Protein AF-E4ZRH9-F1 (afdb_monomer_lite)

Secondary structure (DSSP, 8-state):
---------S---------PPEESEEEEESSTT--B-HHHHHHHHHHTTTT-EESS-TT-EEPPS-SSS-SS-B--EE-SSTTS-EEHHHHHHHHHHTT-SEEEEE--SEEEE-TTSEEEEE-

Structure (mmCIF, N/CA/C/O backbone):
data_AF-E4ZRH9-F1
#
_entry.id   AF-E4ZRH9-F1
#
loop_
_atom_site.group_PDB
_atom_site.id
_atom_site.type_symbol
_atom_site.label_atom_id
_atom_site.label_alt_id
_atom_site.label_comp_id
_atom_site.label_asym_id
_atom_site.label_entity_id
_atom_site.label_seq_id
_atom_site.pdbx_PDB_ins_code
_atom_site.Cartn_x
_atom_site.Cartn_y
_atom_site.Cartn_z
_atom_site.occupancy
_atom_site.B_iso_or_equiv
_atom_site.auth_seq_id
_atom_site.auth_comp_id
_atom_site.auth_asym_id
_atom_site.auth_atom_id
_atom_site.pdbx_PDB_model_num
ATOM 1 N N . MET A 1 1 ? 14.461 -40.051 53.954 1.00 37.00 1 MET A N 1
ATOM 2 C CA . MET A 1 1 ? 13.596 -40.563 52.867 1.00 37.00 1 MET A CA 1
ATOM 3 C C . MET A 1 1 ? 12.786 -39.398 52.325 1.00 37.00 1 MET A C 1
ATOM 5 O O . MET A 1 1 ? 12.259 -38.623 53.109 1.00 37.00 1 MET A O 1
ATOM 9 N N . TYR A 1 2 ? 12.829 -39.230 51.005 1.00 46.94 2 TYR A N 1
ATOM 10 C CA . TYR A 1 2 ? 12.342 -38.094 50.221 1.00 46.94 2 TYR A CA 1
ATOM 11 C C . TYR A 1 2 ? 10.820 -38.096 50.058 1.00 46.94 2 TYR A C 1
ATOM 13 O O . TYR A 1 2 ? 10.271 -39.144 49.749 1.00 46.94 2 TYR A O 1
ATOM 21 N N . LEU A 1 3 ? 10.176 -36.929 50.128 1.00 42.50 3 LEU A N 1
ATOM 22 C CA . LEU A 1 3 ? 8.905 -36.655 49.442 1.00 42.50 3 LEU A CA 1
ATOM 23 C C . LEU A 1 3 ? 8.815 -35.130 49.215 1.00 42.50 3 LEU A C 1
ATOM 25 O O . LEU A 1 3 ? 8.504 -34.368 50.117 1.00 42.50 3 LEU A 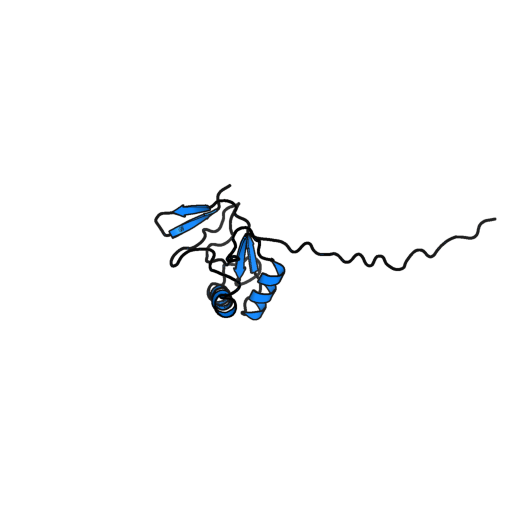O 1
ATOM 29 N N . SER A 1 4 ? 9.404 -34.633 48.126 1.00 47.38 4 SER A N 1
ATOM 30 C CA . SER A 1 4 ? 8.740 -34.383 46.832 1.00 47.38 4 SER A CA 1
ATOM 31 C C . SER A 1 4 ? 8.167 -32.968 46.739 1.00 47.38 4 SER A C 1
ATOM 33 O O . SER A 1 4 ? 6.980 -32.724 46.918 1.00 47.38 4 SER A O 1
ATOM 35 N N . ALA A 1 5 ? 9.057 -32.040 46.389 1.00 57.31 5 ALA A N 1
ATOM 36 C CA . ALA A 1 5 ? 8.733 -30.731 45.847 1.00 57.31 5 ALA A CA 1
ATOM 37 C C . ALA A 1 5 ? 8.054 -30.886 44.479 1.00 57.31 5 ALA A C 1
ATOM 39 O O . ALA A 1 5 ? 8.735 -31.225 43.516 1.00 57.31 5 ALA A O 1
ATOM 40 N N . LYS A 1 6 ? 6.744 -30.639 44.368 1.00 53.38 6 LYS A N 1
ATOM 41 C CA . LYS A 1 6 ? 6.066 -30.407 43.080 1.00 53.38 6 LYS A CA 1
ATOM 42 C C . LYS A 1 6 ? 4.811 -29.567 43.288 1.00 53.38 6 LYS A C 1
ATOM 44 O O . LYS A 1 6 ? 3.833 -30.085 43.802 1.00 53.38 6 LYS A O 1
ATOM 49 N N . LEU A 1 7 ? 4.854 -28.306 42.855 1.00 48.53 7 LEU A N 1
ATOM 50 C CA . LEU A 1 7 ? 3.797 -27.639 42.072 1.00 48.53 7 LEU A CA 1
ATOM 51 C C . LEU A 1 7 ? 4.239 -26.207 41.722 1.00 48.53 7 LEU A C 1
ATOM 53 O O . LEU A 1 7 ? 3.644 -25.207 42.101 1.00 48.53 7 LEU A O 1
ATOM 57 N N . LEU A 1 8 ? 5.330 -26.141 40.956 1.00 52.19 8 LEU A N 1
ATOM 58 C CA . LEU A 1 8 ? 5.608 -25.050 40.025 1.00 52.19 8 LEU A CA 1
ATOM 59 C C . LEU A 1 8 ? 4.706 -25.264 38.799 1.00 52.19 8 LEU A C 1
ATOM 61 O O . LEU A 1 8 ? 5.022 -26.107 37.963 1.00 52.19 8 LEU A O 1
ATOM 65 N N . SER A 1 9 ? 3.571 -24.574 38.697 1.00 51.78 9 SER A N 1
ATOM 66 C CA . SER A 1 9 ? 2.859 -24.367 37.418 1.00 51.78 9 SER A CA 1
ATOM 67 C C . SER A 1 9 ? 1.672 -23.433 37.607 1.00 51.78 9 SER A C 1
ATOM 69 O O . SER A 1 9 ? 0.517 -23.838 37.550 1.00 51.78 9 SER A O 1
ATOM 71 N N . SER A 1 10 ? 1.940 -22.157 37.844 1.00 52.72 10 SER A N 1
ATOM 72 C CA . SER A 1 10 ? 0.950 -21.131 37.541 1.00 52.72 10 SER A CA 1
ATOM 73 C C . SER A 1 10 ? 1.691 -19.856 37.174 1.00 52.72 10 SER A C 1
ATOM 75 O O . SER A 1 10 ? 2.652 -19.498 37.846 1.00 52.72 10 SER A O 1
ATOM 77 N N . LEU A 1 11 ? 1.256 -19.216 36.090 1.00 49.44 11 LEU A N 1
ATOM 78 C CA . LEU A 1 11 ? 1.812 -17.999 35.485 1.00 49.44 11 LEU A CA 1
ATOM 79 C C . LEU A 1 11 ? 3.084 -18.160 34.627 1.00 49.44 11 LEU A C 1
ATOM 81 O O . LEU A 1 11 ? 4.032 -17.396 34.741 1.00 49.44 11 LEU A O 1
ATOM 85 N N . PHE A 1 12 ? 3.036 -19.037 33.623 1.00 50.53 12 PHE A N 1
ATOM 86 C CA . PHE A 1 12 ? 3.630 -18.694 32.321 1.00 50.53 12 PHE A CA 1
ATOM 87 C C . PHE A 1 12 ? 2.550 -18.039 31.441 1.00 50.53 12 PHE A C 1
ATOM 89 O O . PHE A 1 12 ? 2.216 -18.505 30.355 1.00 50.53 12 PHE A O 1
ATOM 96 N N . LEU A 1 13 ? 1.985 -16.927 31.926 1.00 52.28 13 LEU A N 1
ATOM 97 C CA . LEU A 1 13 ? 1.342 -15.915 31.083 1.00 52.28 13 LEU A CA 1
ATOM 98 C C . LEU A 1 13 ? 2.470 -15.174 30.351 1.00 52.28 13 LEU A C 1
ATOM 100 O O . LEU A 1 13 ? 2.750 -14.006 30.602 1.00 52.28 13 LEU A O 1
ATOM 104 N N . LEU A 1 14 ? 3.166 -15.883 29.458 1.00 53.88 14 LEU A N 1
ATOM 105 C CA . LEU A 1 14 ? 3.920 -15.237 28.395 1.00 53.88 14 LEU A CA 1
ATOM 106 C C . LEU A 1 14 ? 2.867 -14.605 27.495 1.00 53.88 14 LEU A C 1
ATOM 108 O O . LEU A 1 14 ? 2.390 -15.218 26.538 1.00 53.88 14 LEU A O 1
ATOM 112 N N . TRP A 1 15 ? 2.481 -13.377 27.837 1.00 51.97 15 TRP A N 1
ATOM 113 C CA . TRP A 1 15 ? 2.036 -12.422 26.845 1.00 51.97 15 TRP A CA 1
ATOM 114 C C . TRP A 1 15 ? 3.067 -12.474 25.726 1.00 51.97 15 TRP A C 1
ATOM 116 O O . TRP A 1 15 ? 4.169 -11.938 25.835 1.00 51.97 15 TRP A O 1
ATOM 126 N N . ARG A 1 16 ? 2.714 -13.177 24.649 1.00 49.72 16 ARG A N 1
ATOM 127 C CA . ARG A 1 16 ? 3.289 -12.919 23.344 1.00 49.72 16 ARG A CA 1
ATOM 128 C C . ARG A 1 16 ? 2.875 -11.491 23.027 1.00 49.72 16 ARG A C 1
ATOM 130 O O . ARG A 1 16 ? 1.829 -11.264 22.431 1.00 49.72 16 ARG A O 1
ATOM 137 N N . LEU A 1 17 ? 3.667 -10.537 23.508 1.00 48.53 17 LEU A N 1
ATOM 138 C CA . LEU A 1 17 ? 3.791 -9.224 22.908 1.00 48.53 17 LEU A CA 1
ATOM 139 C C . LEU A 1 17 ? 4.222 -9.523 21.475 1.00 48.53 17 LEU A C 1
ATOM 141 O O . LEU A 1 17 ? 5.407 -9.693 21.200 1.00 48.53 17 LEU A O 1
ATOM 145 N N . GLY A 1 18 ? 3.244 -9.754 20.598 1.00 54.81 18 GLY A N 1
ATOM 146 C CA . GLY A 1 18 ? 3.490 -9.817 19.174 1.00 54.81 18 GLY A CA 1
ATOM 147 C C . GLY A 1 18 ? 4.136 -8.489 18.841 1.00 54.81 18 GLY A C 1
ATOM 148 O O . GLY A 1 18 ? 3.497 -7.448 18.974 1.00 54.81 18 GLY A O 1
ATOM 149 N N . ALA A 1 19 ? 5.432 -8.512 18.534 1.00 56.88 19 ALA A N 1
ATOM 150 C CA . ALA A 1 19 ? 6.068 -7.373 17.912 1.00 56.88 19 ALA A CA 1
ATOM 151 C C . ALA A 1 19 ? 5.278 -7.154 16.627 1.00 56.88 19 ALA A C 1
ATOM 153 O O . ALA A 1 19 ? 5.329 -7.993 15.729 1.00 56.88 19 ALA A O 1
ATOM 154 N N . ALA A 1 20 ? 4.442 -6.119 16.618 1.00 63.62 20 ALA A N 1
ATOM 155 C CA . ALA A 1 20 ? 3.588 -5.853 15.484 1.00 63.62 20 ALA A CA 1
ATOM 156 C C . ALA A 1 20 ? 4.477 -5.694 14.252 1.00 63.62 20 ALA A C 1
ATOM 158 O O . ALA A 1 20 ? 5.437 -4.920 14.294 1.00 63.62 20 ALA A O 1
ATOM 159 N N . ASP A 1 21 ? 4.200 -6.466 13.201 1.00 85.69 21 ASP A N 1
ATOM 160 C CA . ASP A 1 21 ? 5.032 -6.455 12.004 1.00 85.69 21 ASP A CA 1
ATOM 161 C C . ASP A 1 21 ? 4.932 -5.065 11.364 1.00 85.69 21 ASP A C 1
ATOM 163 O O . ASP A 1 21 ? 3.842 -4.571 11.053 1.00 85.69 21 ASP A O 1
ATOM 167 N N . LYS A 1 22 ? 6.069 -4.367 11.316 1.00 92.38 22 LYS A N 1
ATOM 168 C CA . LYS A 1 22 ? 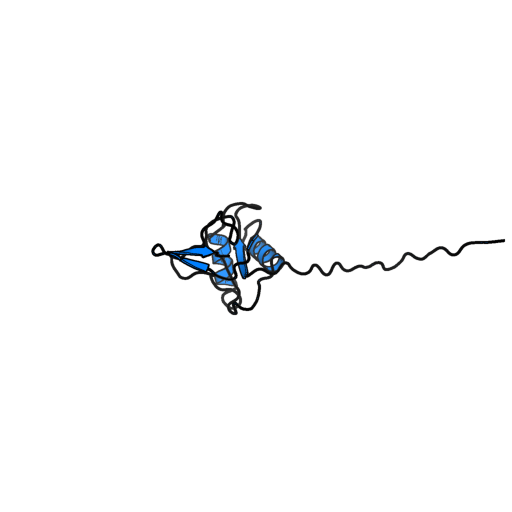6.151 -2.952 10.961 1.00 92.38 22 LYS A CA 1
ATOM 169 C C . LYS A 1 22 ? 6.661 -2.819 9.531 1.00 92.38 22 LYS A C 1
ATOM 171 O O . LYS A 1 22 ? 7.787 -3.221 9.231 1.00 92.38 22 LYS A O 1
ATOM 176 N N . HIS A 1 23 ? 5.872 -2.169 8.681 1.00 94.50 23 HIS A N 1
ATOM 177 C CA . HIS A 1 23 ? 6.128 -2.039 7.248 1.00 94.50 23 HIS A CA 1
ATOM 178 C C . HIS A 1 23 ? 6.131 -0.583 6.771 1.00 94.50 23 HIS A C 1
ATOM 180 O O . HIS A 1 23 ? 5.439 0.252 7.344 1.00 94.50 23 HIS A O 1
ATOM 186 N N . HIS A 1 24 ? 6.857 -0.251 5.703 1.00 95.44 24 HIS A N 1
ATOM 187 C CA . HIS A 1 24 ? 6.752 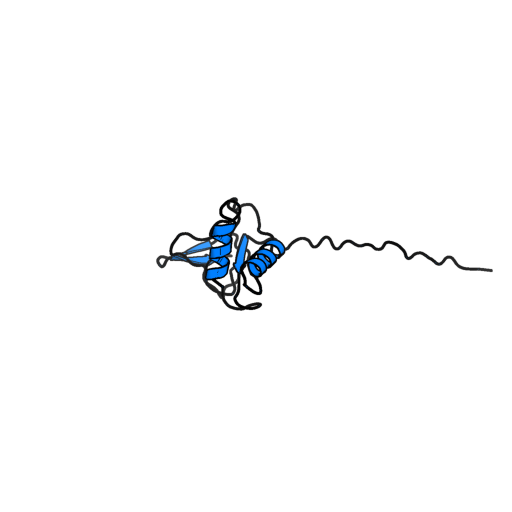1.087 5.096 1.00 95.44 24 HIS A CA 1
ATOM 188 C C . HIS A 1 24 ? 5.412 1.294 4.386 1.00 95.44 24 HIS A C 1
ATOM 190 O O . HIS A 1 24 ? 4.795 2.353 4.519 1.00 95.44 24 HIS A O 1
ATOM 196 N N . TYR A 1 25 ? 4.953 0.268 3.667 1.00 96.62 25 TYR A N 1
ATOM 197 C CA . TYR A 1 25 ? 3.842 0.383 2.731 1.00 96.62 25 TYR A CA 1
ATOM 198 C C . TYR A 1 25 ? 2.878 -0.785 2.872 1.00 96.62 25 TYR A C 1
ATOM 200 O O . TYR A 1 25 ? 3.308 -1.936 2.965 1.00 96.62 25 TYR A O 1
ATOM 208 N N . CYS A 1 26 ? 1.576 -0.502 2.846 1.00 97.38 26 CYS A N 1
ATOM 209 C CA . CYS A 1 26 ? 0.542 -1.532 2.889 1.00 97.38 26 CYS A CA 1
ATOM 210 C C . CYS A 1 26 ? -0.672 -1.202 2.015 1.00 97.38 26 CYS A C 1
ATOM 212 O O . CYS A 1 26 ? -0.998 -0.041 1.795 1.00 97.38 26 CYS A O 1
ATOM 214 N N . ALA A 1 27 ? -1.383 -2.227 1.555 1.00 98.19 27 ALA A N 1
ATOM 215 C CA . ALA A 1 27 ? -2.624 -2.100 0.795 1.00 98.19 27 ALA A CA 1
ATOM 216 C C . ALA A 1 27 ? -3.585 -3.247 1.112 1.00 98.19 27 ALA A C 1
ATOM 218 O O . ALA A 1 27 ? -3.176 -4.294 1.618 1.00 98.19 27 ALA A O 1
ATOM 219 N N . CYS A 1 28 ? -4.863 -3.081 0.779 1.00 98.31 28 CYS A N 1
ATOM 220 C CA . CYS A 1 28 ? -5.823 -4.177 0.865 1.00 98.31 28 CYS A CA 1
ATOM 221 C C . CYS A 1 28 ? -5.708 -5.104 -0.336 1.00 98.31 28 CYS A C 1
ATOM 223 O O . CYS A 1 28 ? -5.408 -4.657 -1.440 1.00 98.31 28 CYS A O 1
ATOM 225 N N . VAL A 1 29 ? -6.016 -6.386 -0.151 1.00 98.25 29 VAL A N 1
ATOM 226 C CA . VAL A 1 29 ? -6.031 -7.383 -1.230 1.00 98.25 29 VAL A CA 1
ATOM 227 C C . VAL A 1 29 ? -7.398 -8.040 -1.358 1.00 98.25 29 VAL A C 1
ATOM 229 O O . VAL A 1 29 ? -8.170 -8.121 -0.408 1.00 98.25 29 VAL A O 1
ATOM 232 N N . THR A 1 30 ? -7.717 -8.514 -2.559 1.00 97.31 30 THR A N 1
ATOM 233 C CA . THR A 1 30 ? -9.014 -9.156 -2.866 1.00 97.31 30 THR A CA 1
ATOM 234 C C . THR A 1 30 ? -9.179 -10.545 -2.242 1.00 97.31 30 THR A C 1
ATOM 236 O O . THR A 1 30 ? -10.294 -11.040 -2.123 1.00 97.31 30 THR A O 1
ATOM 239 N N . ARG A 1 31 ? -8.070 -11.177 -1.850 1.00 94.94 31 ARG A N 1
ATOM 240 C CA . ARG A 1 31 ? -7.957 -12.438 -1.100 1.00 94.94 31 ARG A CA 1
ATOM 241 C C . ARG A 1 31 ? -6.539 -12.541 -0.546 1.00 94.94 31 ARG A C 1
ATOM 243 O O . ARG A 1 31 ? -5.653 -11.854 -1.051 1.00 94.94 31 ARG A O 1
ATOM 250 N N . LYS A 1 32 ? -6.295 -13.431 0.417 1.00 92.38 32 LYS A N 1
ATOM 251 C CA . LYS A 1 32 ? -4.949 -13.670 0.960 1.00 92.38 32 LYS A CA 1
ATOM 252 C C . LYS A 1 32 ? -3.934 -13.935 -0.160 1.00 92.38 32 LYS A C 1
ATOM 254 O O . LYS A 1 32 ? -4.102 -14.863 -0.951 1.00 92.38 32 LYS A O 1
ATOM 259 N N . GLY A 1 33 ? -2.907 -13.088 -0.245 1.00 90.81 33 GLY A N 1
ATOM 260 C CA . GLY A 1 33 ? -1.878 -13.142 -1.291 1.00 90.81 33 GLY A CA 1
ATOM 261 C C . GLY A 1 33 ? -2.368 -12.858 -2.719 1.00 90.81 33 GLY A C 1
ATOM 262 O O . GLY A 1 33 ? -1.639 -13.153 -3.666 1.00 90.81 33 GLY A O 1
ATOM 263 N N . GLY A 1 34 ? -3.585 -12.338 -2.891 1.00 95.00 34 GLY A N 1
ATOM 264 C CA . GLY A 1 34 ? -4.165 -11.931 -4.172 1.00 95.00 34 GLY A CA 1
ATOM 265 C C . GLY A 1 34 ? -3.818 -10.491 -4.572 1.00 95.00 34 GLY A C 1
ATOM 266 O O . GLY A 1 34 ? -3.079 -9.820 -3.852 1.00 95.00 34 GLY A O 1
ATOM 267 N N . PRO A 1 35 ? -4.352 -10.012 -5.710 1.00 97.38 35 PRO A N 1
ATOM 268 C CA . PRO A 1 35 ? -4.076 -8.671 -6.218 1.00 97.38 35 PRO A CA 1
ATOM 269 C C . PRO A 1 35 ? -4.641 -7.577 -5.307 1.00 97.38 35 PRO A C 1
ATOM 271 O O . PRO A 1 35 ? -5.572 -7.820 -4.523 1.00 97.38 35 PRO A O 1
ATOM 274 N N . ILE A 1 36 ? -4.098 -6.366 -5.463 1.00 98.00 36 ILE A N 1
ATOM 275 C CA . ILE A 1 36 ? -4.491 -5.183 -4.696 1.00 98.00 36 ILE A CA 1
ATOM 276 C C . 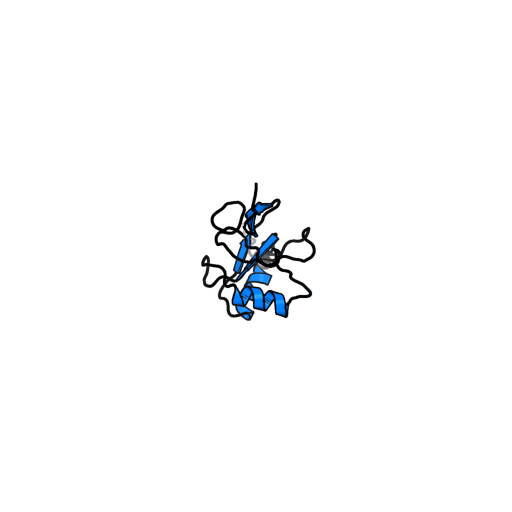ILE A 1 36 ? -5.964 -4.835 -4.950 1.00 98.00 36 ILE A C 1
ATOM 278 O O . ILE A 1 36 ? -6.416 -4.690 -6.084 1.00 98.00 36 ILE A O 1
ATOM 282 N N . ASN A 1 37 ? -6.723 -4.688 -3.866 1.00 98.19 37 ASN A N 1
ATOM 283 C CA . ASN A 1 37 ? -8.082 -4.169 -3.860 1.00 98.19 37 ASN A CA 1
ATOM 284 C C . ASN A 1 37 ? -8.020 -2.636 -3.799 1.00 98.19 37 ASN A C 1
ATOM 286 O O . ASN A 1 37 ? -8.012 -2.031 -2.722 1.00 98.19 37 ASN A O 1
ATOM 290 N N . VAL A 1 38 ? -7.943 -2.019 -4.979 1.00 97.06 38 VAL A N 1
ATOM 291 C CA . VAL A 1 38 ? -7.851 -0.560 -5.143 1.00 97.06 38 VAL A CA 1
ATOM 292 C C . VAL A 1 38 ? -9.037 0.170 -4.488 1.00 97.06 38 VAL A C 1
ATOM 294 O O . VAL A 1 38 ? -8.780 1.083 -3.700 1.00 97.06 38 VAL A O 1
ATOM 297 N N . PRO A 1 39 ? -10.313 -0.228 -4.694 1.00 98.00 39 PRO A N 1
ATOM 298 C CA . PRO A 1 39 ? -11.446 0.433 -4.043 1.00 98.00 39 PRO A CA 1
ATOM 299 C C . PRO A 1 39 ? -11.368 0.453 -2.512 1.00 98.00 39 PRO A C 1
ATOM 301 O O . PRO A 1 39 ? -11.587 1.505 -1.910 1.00 98.00 39 PRO A O 1
ATOM 304 N N . ALA A 1 40 ? -11.029 -0.676 -1.879 1.00 98.25 40 ALA A N 1
ATOM 305 C CA . ALA A 1 40 ? -10.906 -0.753 -0.421 1.00 98.25 40 ALA A CA 1
ATOM 306 C C . ALA A 1 40 ? -9.720 0.074 0.099 1.00 98.25 40 ALA A C 1
ATOM 308 O O . ALA A 1 40 ? -9.848 0.785 1.093 1.00 98.25 40 ALA A O 1
ATOM 309 N N . THR A 1 41 ? -8.590 0.050 -0.611 1.00 98.00 41 THR A N 1
ATOM 310 C CA . THR A 1 41 ? -7.401 0.839 -0.252 1.00 98.00 41 THR A CA 1
ATOM 311 C C . THR A 1 41 ? -7.690 2.343 -0.327 1.00 98.00 41 THR A C 1
ATOM 313 O O . THR A 1 41 ? -7.387 3.084 0.607 1.00 98.00 41 THR A O 1
ATOM 316 N N . LEU A 1 42 ? -8.366 2.803 -1.387 1.00 97.31 42 LEU A N 1
ATOM 317 C CA . LEU A 1 42 ? -8.800 4.200 -1.506 1.00 97.31 42 LEU A CA 1
ATOM 318 C C . LEU A 1 42 ? -9.880 4.576 -0.488 1.00 97.31 42 LEU A C 1
ATOM 320 O O . LEU A 1 42 ? -9.927 5.727 -0.059 1.00 97.31 42 LEU A O 1
ATOM 324 N N . LYS A 1 43 ? -10.755 3.639 -0.105 1.00 98.00 43 LYS A N 1
ATOM 325 C CA . LYS A 1 43 ? -11.738 3.866 0.961 1.00 98.00 43 LYS A CA 1
ATOM 326 C C . LYS A 1 43 ? -11.033 4.187 2.280 1.00 98.00 43 LYS A C 1
ATOM 328 O O . LYS A 1 43 ? -11.344 5.216 2.867 1.00 98.00 43 LYS A O 1
ATOM 333 N N . ILE A 1 44 ? -10.031 3.393 2.666 1.00 97.75 44 ILE A N 1
ATOM 334 C CA . ILE A 1 44 ? -9.212 3.660 3.859 1.00 97.75 44 ILE A CA 1
ATOM 335 C C . ILE A 1 44 ? -8.505 5.011 3.749 1.00 97.75 44 ILE A C 1
ATOM 337 O O . ILE A 1 44 ? -8.565 5.794 4.687 1.00 97.75 44 ILE A O 1
ATOM 341 N N . ASN A 1 45 ? -7.886 5.323 2.605 1.00 97.00 45 ASN A N 1
ATOM 342 C CA . ASN A 1 45 ? -7.227 6.619 2.413 1.00 97.00 45 ASN A CA 1
ATOM 343 C C . ASN A 1 45 ? -8.178 7.806 2.659 1.00 97.00 45 ASN A C 1
ATOM 345 O O . ASN A 1 45 ? -7.782 8.805 3.244 1.00 97.00 45 ASN A O 1
ATOM 349 N N . ARG A 1 46 ? -9.444 7.699 2.233 1.00 96.38 46 ARG A N 1
ATOM 350 C CA . ARG A 1 46 ? -10.453 8.745 2.464 1.00 96.38 46 ARG A CA 1
ATOM 351 C C . ARG A 1 46 ? -10.937 8.793 3.912 1.00 96.38 46 ARG A C 1
ATOM 353 O O . ARG A 1 46 ? -11.092 9.878 4.454 1.00 96.38 46 ARG A O 1
ATOM 360 N N . GLU A 1 47 ? -11.197 7.641 4.524 1.00 96.06 47 GLU A N 1
ATOM 361 C CA . GLU A 1 47 ? -11.728 7.551 5.894 1.00 96.06 47 GLU A CA 1
ATOM 362 C C . GLU A 1 47 ? -10.663 7.835 6.966 1.00 96.06 47 GLU A C 1
ATOM 364 O O . GLU A 1 47 ? -10.996 8.224 8.082 1.00 96.06 47 GLU A O 1
ATOM 369 N N . CYS A 1 48 ? -9.384 7.658 6.632 1.00 93.88 48 CYS A N 1
ATOM 370 C CA . CYS A 1 48 ? -8.236 7.849 7.517 1.00 93.88 48 CYS A CA 1
ATOM 371 C C . CYS A 1 48 ? -7.268 8.923 6.989 1.00 93.88 48 CYS A C 1
ATOM 373 O O . CYS A 1 48 ? -6.070 8.843 7.259 1.00 93.88 48 CYS A O 1
ATOM 375 N N . SER A 1 49 ? -7.754 9.920 6.241 1.00 88.19 49 SER A N 1
ATOM 376 C CA . SER A 1 49 ? -6.927 10.896 5.500 1.00 88.19 49 SER A CA 1
ATOM 377 C C . SER A 1 49 ? -6.003 11.764 6.366 1.00 88.19 49 SER A C 1
ATOM 379 O O . SER A 1 49 ? -5.095 12.420 5.868 1.00 88.19 49 SER A O 1
ATOM 381 N N . ASN A 1 50 ? -6.247 11.805 7.672 1.00 88.69 50 ASN A N 1
ATOM 382 C CA . ASN A 1 50 ? -5.443 12.480 8.690 1.00 88.69 50 ASN A CA 1
ATOM 383 C C . ASN A 1 50 ? -4.343 11.588 9.297 1.00 88.69 50 ASN A C 1
ATOM 385 O O . ASN A 1 50 ? -3.469 12.096 9.996 1.00 88.69 50 ASN A O 1
ATOM 389 N N . ALA A 1 51 ? -4.379 10.277 9.052 1.00 93.00 51 ALA A N 1
ATOM 390 C CA . ALA A 1 51 ? -3.437 9.301 9.603 1.00 93.00 51 ALA A CA 1
ATOM 391 C C . ALA A 1 51 ? -2.654 8.534 8.527 1.00 93.00 51 ALA A C 1
ATOM 393 O O . ALA A 1 51 ? -1.542 8.082 8.795 1.00 93.00 51 ALA A O 1
ATOM 394 N N . LEU A 1 52 ? -3.223 8.383 7.331 1.00 96.19 52 LEU A N 1
ATOM 395 C CA . LEU A 1 52 ? -2.665 7.621 6.219 1.00 96.19 52 LEU A CA 1
ATOM 396 C C . LEU A 1 52 ? -2.678 8.466 4.948 1.00 96.19 52 LEU A C 1
ATOM 398 O O . LEU A 1 52 ? -3.595 9.253 4.727 1.00 96.19 52 LEU A O 1
ATOM 402 N N . VAL A 1 53 ? -1.661 8.271 4.115 1.00 97.00 53 VAL A N 1
ATOM 403 C CA . VAL A 1 53 ? -1.539 8.902 2.796 1.00 97.00 53 VAL A CA 1
ATOM 404 C C . VAL A 1 53 ? -1.251 7.847 1.741 1.00 97.00 53 VAL A C 1
ATOM 406 O O . VAL A 1 53 ? -0.756 6.763 2.059 1.00 97.00 53 VAL A O 1
ATOM 409 N N . LEU A 1 54 ? -1.519 8.169 0.475 1.00 96.81 54 LEU A N 1
ATOM 410 C CA . LEU A 1 54 ? -1.028 7.361 -0.636 1.00 96.81 54 LEU A CA 1
ATOM 411 C C . LEU A 1 54 ? 0.506 7.342 -0.622 1.00 96.81 54 LEU A C 1
ATOM 413 O O . LEU A 1 54 ? 1.166 8.354 -0.398 1.00 96.81 54 LEU A O 1
ATOM 417 N N . ALA A 1 55 ? 1.068 6.160 -0.845 1.00 95.56 55 ALA A N 1
ATOM 418 C CA . ALA A 1 55 ? 2.505 5.929 -0.905 1.00 95.56 55 ALA A CA 1
ATOM 419 C C . ALA A 1 55 ? 3.126 6.320 -2.257 1.00 95.56 55 ALA A C 1
ATOM 421 O O . ALA A 1 55 ? 4.304 6.061 -2.471 1.00 95.56 55 ALA A O 1
ATOM 422 N N . GLN A 1 56 ? 2.324 6.887 -3.151 1.00 94.44 56 GLN A N 1
ATOM 423 C CA . GLN A 1 56 ? 2.659 7.260 -4.517 1.00 94.44 56 GLN A CA 1
ATOM 424 C C . GLN A 1 56 ? 1.843 8.498 -4.900 1.00 94.44 56 GLN A C 1
ATOM 426 O O . GLN A 1 56 ? 0.758 8.704 -4.333 1.00 94.44 56 GLN A O 1
ATOM 431 N N . ASP A 1 57 ? 2.332 9.281 -5.859 1.00 92.44 57 ASP A N 1
ATOM 432 C CA . ASP A 1 57 ? 1.624 10.458 -6.358 1.00 92.44 57 ASP A CA 1
ATOM 433 C C . ASP A 1 57 ? 0.439 10.078 -7.259 1.00 92.44 57 ASP A C 1
ATOM 435 O O . ASP A 1 57 ? 0.193 8.913 -7.595 1.00 92.44 57 ASP A O 1
ATOM 439 N N . ASN A 1 58 ? -0.365 11.075 -7.632 1.00 88.12 58 ASN A N 1
ATOM 440 C CA . ASN A 1 58 ? -1.534 10.846 -8.471 1.00 88.12 58 ASN A CA 1
ATOM 441 C C . ASN A 1 58 ? -1.125 10.328 -9.860 1.00 88.12 58 ASN A C 1
ATOM 443 O O . ASN A 1 58 ? -0.342 10.965 -10.557 1.00 88.12 58 ASN A O 1
ATOM 447 N N . GLY A 1 59 ? -1.708 9.203 -10.274 1.00 87.00 59 GLY A N 1
ATOM 448 C CA . GLY A 1 59 ? -1.377 8.529 -11.533 1.00 87.00 59 GLY A CA 1
ATOM 449 C C . GLY A 1 59 ? -0.226 7.526 -11.429 1.00 87.00 59 GLY A C 1
ATOM 450 O O . GLY A 1 59 ? -0.052 6.740 -12.354 1.00 87.00 59 GLY A O 1
ATOM 451 N N . GLN A 1 60 ? 0.494 7.488 -10.305 1.00 95.25 60 GLN A N 1
ATOM 452 C CA . GLN A 1 60 ? 1.575 6.532 -10.090 1.00 95.25 60 GLN A CA 1
ATOM 453 C C . GLN A 1 60 ? 1.091 5.213 -9.478 1.00 95.25 60 GLN A C 1
ATOM 455 O O . GLN A 1 60 ? 0.032 5.135 -8.841 1.00 95.25 60 GLN A O 1
ATOM 460 N N . TYR A 1 61 ? 1.892 4.161 -9.641 1.00 95.00 61 TYR A N 1
ATOM 461 C CA . TYR A 1 61 ? 1.634 2.847 -9.055 1.00 95.00 61 TYR A CA 1
ATOM 462 C C . TYR A 1 61 ? 2.932 2.098 -8.760 1.00 95.00 61 TYR A C 1
ATOM 464 O O . TYR A 1 61 ? 3.925 2.244 -9.458 1.00 95.00 61 TYR A O 1
ATOM 472 N N . TRP A 1 62 ? 2.921 1.239 -7.745 1.00 96.69 62 TRP A N 1
ATOM 473 C CA . T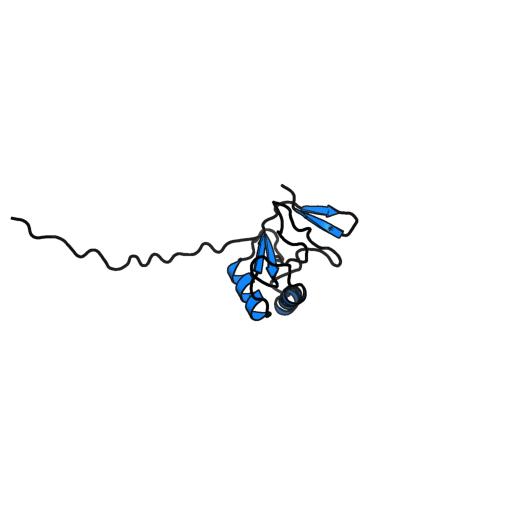RP A 1 62 ? 4.049 0.360 -7.458 1.00 96.69 62 TRP A CA 1
ATOM 474 C C . TRP A 1 62 ? 4.042 -0.849 -8.385 1.00 96.69 62 TRP A C 1
ATOM 476 O O . TRP A 1 62 ? 3.004 -1.503 -8.536 1.00 96.69 62 TRP A O 1
ATOM 486 N N . TYR A 1 63 ? 5.200 -1.201 -8.937 1.00 95.31 63 TYR A N 1
ATOM 487 C CA . TYR A 1 63 ? 5.390 -2.461 -9.646 1.00 95.31 63 TYR A CA 1
ATOM 488 C C . TYR A 1 63 ? 5.389 -3.645 -8.686 1.00 95.31 63 TYR A C 1
ATOM 490 O O . TYR A 1 63 ? 6.008 -3.622 -7.624 1.00 95.31 63 TYR A O 1
ATOM 498 N N . GLY A 1 64 ? 4.693 -4.707 -9.092 1.00 93.12 64 GLY A N 1
ATOM 499 C CA . GLY A 1 64 ? 4.668 -5.980 -8.383 1.00 93.12 64 GLY A CA 1
ATOM 500 C C . GLY A 1 64 ? 5.705 -6.967 -8.908 1.00 93.12 64 GLY A C 1
ATOM 501 O O . GLY A 1 64 ? 6.217 -6.814 -10.010 1.00 93.12 64 GLY A O 1
ATOM 502 N N . GLY A 1 65 ? 5.946 -8.038 -8.153 1.00 87.62 65 GLY A N 1
ATOM 503 C CA . GLY A 1 65 ? 6.737 -9.185 -8.613 1.00 87.62 65 GLY A CA 1
ATOM 504 C C . GLY A 1 65 ? 8.239 -9.070 -8.356 1.00 87.62 65 GLY A C 1
ATOM 505 O O . GLY A 1 65 ? 9.001 -9.904 -8.839 1.00 87.62 65 GLY A O 1
ATOM 506 N N . HIS A 1 66 ? 8.660 -8.085 -7.562 1.00 75.06 66 HIS A N 1
ATOM 507 C CA . HIS A 1 66 ? 10.061 -7.838 -7.231 1.00 75.06 66 HIS A CA 1
ATOM 508 C C . HIS A 1 66 ? 10.317 -7.971 -5.723 1.00 75.06 66 HIS A C 1
ATOM 510 O O . HIS A 1 66 ? 9.408 -7.854 -4.900 1.00 75.06 66 HIS A O 1
ATOM 516 N N . THR A 1 67 ? 11.560 -8.287 -5.347 1.00 81.56 67 THR A N 1
ATOM 517 C CA . THR A 1 67 ? 12.002 -8.302 -3.944 1.00 81.56 67 THR A CA 1
ATOM 518 C C . THR A 1 67 ? 13.353 -7.589 -3.820 1.00 81.56 67 THR A C 1
ATOM 520 O O . THR A 1 67 ? 14.357 -8.090 -4.353 1.00 81.56 67 THR A O 1
ATOM 523 N N . PRO A 1 68 ? 13.413 -6.461 -3.091 1.00 87.25 68 PRO A N 1
ATOM 524 C CA . PRO A 1 68 ? 12.356 -5.865 -2.264 1.00 87.25 68 PRO A CA 1
ATOM 525 C C . PRO A 1 68 ? 11.205 -5.277 -3.101 1.00 87.25 68 PRO A C 1
ATOM 527 O O . PRO A 1 68 ? 11.340 -5.107 -4.309 1.00 87.25 68 PRO A O 1
ATOM 530 N N . GLY A 1 69 ? 10.050 -5.045 -2.470 1.00 91.44 69 GLY A N 1
ATOM 531 C CA . GLY A 1 69 ? 8.850 -4.528 -3.137 1.00 91.44 69 GLY A CA 1
ATOM 532 C C . GLY A 1 69 ? 7.580 -5.353 -2.901 1.00 91.44 69 GLY A C 1
ATOM 533 O O . GLY A 1 69 ? 7.607 -6.384 -2.216 1.00 91.44 69 GLY A O 1
ATOM 534 N N . PRO A 1 70 ? 6.438 -4.894 -3.437 1.00 94.69 70 PRO A N 1
ATOM 535 C CA . PRO A 1 70 ? 5.189 -5.615 -3.310 1.00 94.69 70 PRO A CA 1
ATOM 536 C C . PRO A 1 70 ? 5.138 -6.811 -4.263 1.00 94.69 70 PRO A C 1
ATOM 538 O O . PRO A 1 70 ? 5.665 -6.811 -5.374 1.00 94.69 70 PRO A O 1
ATOM 541 N N . ARG A 1 71 ? 4.409 -7.852 -3.856 1.00 94.38 71 ARG A N 1
ATO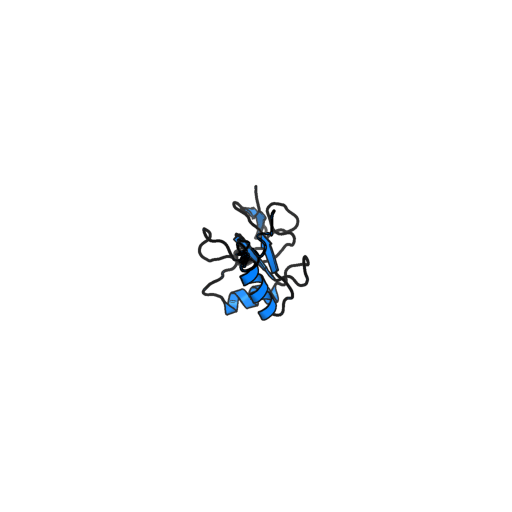M 542 C CA . ARG A 1 71 ? 4.149 -9.009 -4.724 1.00 94.38 71 ARG A CA 1
ATOM 543 C C . ARG A 1 71 ? 3.257 -8.657 -5.916 1.00 94.38 71 ARG A C 1
ATOM 545 O O . ARG A 1 71 ? 3.421 -9.235 -6.983 1.00 94.38 71 ARG A O 1
ATOM 552 N N . HIS A 1 72 ? 2.309 -7.748 -5.719 1.00 96.00 72 HIS A N 1
ATOM 553 C CA . HIS A 1 72 ? 1.319 -7.355 -6.719 1.00 96.00 72 HIS A CA 1
ATOM 554 C C . HIS A 1 72 ? 1.405 -5.862 -6.965 1.00 96.00 72 HIS A C 1
ATOM 556 O O . HIS A 1 72 ? 1.561 -5.099 -6.014 1.00 96.00 72 HIS A O 1
ATOM 562 N N . ALA A 1 73 ? 1.277 -5.471 -8.229 1.00 95.81 73 ALA A N 1
ATOM 563 C CA . ALA A 1 73 ? 1.275 -4.069 -8.597 1.00 95.81 73 ALA A CA 1
ATOM 564 C C . ALA A 1 73 ? 0.022 -3.364 -8.061 1.00 95.81 73 ALA A C 1
ATOM 566 O O . ALA A 1 73 ? -1.039 -3.986 -7.918 1.00 95.81 73 ALA A O 1
ATOM 567 N N . GLY A 1 74 ? 0.135 -2.067 -7.793 1.00 96.12 74 GLY A N 1
ATOM 568 C CA . GLY A 1 74 ? -1.007 -1.246 -7.412 1.00 96.12 74 GLY A CA 1
ATOM 569 C C . GLY A 1 74 ? -0.646 -0.051 -6.546 1.00 96.12 74 GLY A C 1
ATOM 570 O O . GLY A 1 74 ? 0.496 0.397 -6.496 1.00 96.12 74 GLY A O 1
ATOM 571 N N . ILE A 1 75 ? -1.660 0.462 -5.859 1.00 97.25 75 ILE A N 1
ATOM 572 C CA . ILE A 1 75 ? -1.532 1.592 -4.945 1.00 97.25 75 ILE A CA 1
ATOM 573 C C . ILE A 1 75 ? -1.389 1.111 -3.505 1.00 97.25 75 ILE A C 1
ATOM 575 O O . ILE A 1 75 ? -2.052 0.160 -3.087 1.00 97.25 75 ILE A O 1
ATOM 579 N N . PHE A 1 76 ? -0.556 1.800 -2.738 1.00 97.69 76 PHE A N 1
ATOM 580 C CA . PHE A 1 76 ? -0.301 1.496 -1.338 1.00 97.69 76 PHE A CA 1
ATOM 581 C C . PHE A 1 76 ? -0.498 2.740 -0.475 1.00 97.69 76 PHE A C 1
ATOM 583 O O . PHE A 1 76 ? -0.580 3.864 -0.977 1.00 97.69 76 PHE A O 1
ATOM 590 N N . LEU A 1 77 ? -0.626 2.520 0.829 1.00 97.69 77 LEU A N 1
ATOM 591 C CA . LEU A 1 77 ? -0.685 3.543 1.862 1.00 97.69 77 LEU A CA 1
ATOM 592 C C . LEU A 1 77 ? 0.604 3.537 2.672 1.00 97.69 77 LEU A C 1
ATOM 594 O O . LEU A 1 77 ? 1.221 2.486 2.862 1.00 97.69 77 LEU A O 1
ATOM 598 N N . SER A 1 78 ? 0.965 4.702 3.192 1.00 97.12 78 SER A N 1
ATOM 599 C CA . SER A 1 78 ? 2.018 4.876 4.190 1.00 97.12 78 SER A CA 1
ATOM 600 C C . SER A 1 78 ? 1.543 5.802 5.306 1.00 97.12 78 SER A C 1
ATOM 602 O O . SER A 1 78 ? 0.515 6.476 5.192 1.00 97.12 78 SER A O 1
ATOM 604 N N . LEU A 1 79 ? 2.336 5.893 6.373 1.00 95.94 79 LEU A N 1
ATOM 605 C CA . LEU A 1 79 ? 2.237 7.035 7.279 1.00 95.94 79 LEU A CA 1
ATOM 606 C C . LEU A 1 79 ? 2.730 8.312 6.564 1.00 95.94 79 LEU A C 1
ATOM 608 O O . LEU A 1 79 ? 3.583 8.210 5.674 1.00 95.94 79 LEU A O 1
ATOM 612 N N . PRO A 1 80 ? 2.223 9.503 6.940 1.00 94.56 80 PRO A N 1
ATOM 613 C CA . PRO A 1 80 ? 2.733 10.781 6.435 1.00 94.56 80 PRO A CA 1
ATOM 614 C C . PRO A 1 80 ? 4.221 10.978 6.751 1.00 94.56 80 PRO A C 1
ATOM 616 O O . PRO A 1 80 ? 4.995 11.449 5.924 1.00 94.56 80 PRO A O 1
ATOM 619 N N . ASP A 1 81 ? 4.625 10.572 7.954 1.00 92.69 81 ASP A N 1
ATOM 620 C CA . ASP A 1 81 ? 6.012 10.551 8.401 1.00 92.69 81 ASP A CA 1
ATOM 621 C C . ASP A 1 81 ? 6.687 9.259 7.922 1.00 92.69 81 ASP A C 1
ATOM 623 O O . ASP A 1 81 ? 6.506 8.193 8.515 1.00 92.69 81 ASP A O 1
ATOM 627 N N . LYS A 1 82 ? 7.460 9.360 6.835 1.00 85.56 82 LYS A N 1
ATOM 628 C CA . LYS A 1 82 ? 8.124 8.226 6.168 1.00 85.56 82 LYS A CA 1
ATOM 629 C C . LYS A 1 82 ? 9.208 7.554 7.022 1.00 85.56 82 LYS A C 1
ATOM 631 O O . LYS A 1 82 ? 9.639 6.458 6.684 1.00 85.56 82 LYS A O 1
ATOM 636 N N . SER A 1 83 ? 9.631 8.171 8.131 1.00 87.44 83 SER A N 1
ATOM 637 C CA . SER A 1 83 ? 10.538 7.533 9.098 1.00 87.44 83 SER A CA 1
ATOM 638 C C . SER A 1 83 ? 9.835 6.487 9.972 1.00 87.44 83 SER A C 1
ATOM 640 O O . SER A 1 83 ? 10.485 5.656 10.610 1.00 87.44 83 SER A O 1
ATOM 642 N N . LYS A 1 84 ? 8.497 6.515 10.008 1.00 91.50 84 LYS A N 1
ATOM 643 C CA . LYS A 1 84 ? 7.672 5.585 10.776 1.00 91.50 84 LYS A CA 1
ATOM 644 C C . LYS A 1 84 ? 7.146 4.463 9.899 1.00 91.50 84 LYS A C 1
ATOM 646 O O . LYS A 1 84 ? 7.007 4.578 8.686 1.00 91.50 84 LYS A O 1
ATOM 651 N N . ARG A 1 85 ? 6.794 3.365 10.563 1.00 94.31 85 ARG A N 1
ATOM 652 C CA . ARG A 1 85 ? 6.300 2.151 9.922 1.00 94.31 85 ARG A CA 1
ATOM 653 C C . ARG A 1 85 ? 4.863 1.853 10.323 1.00 94.31 85 ARG A C 1
ATOM 655 O O . ARG A 1 85 ? 4.501 1.952 11.498 1.00 94.31 85 ARG A O 1
ATOM 662 N N . LEU A 1 86 ? 4.066 1.473 9.333 1.00 93.94 86 LEU A N 1
ATOM 663 C CA . LEU A 1 86 ? 2.715 0.972 9.496 1.00 93.94 86 LEU A CA 1
ATOM 664 C C . LEU A 1 86 ? 2.716 -0.367 10.205 1.00 93.94 86 LEU A C 1
ATOM 666 O O . LEU A 1 86 ? 3.550 -1.229 9.961 1.00 93.94 86 LEU A O 1
ATOM 670 N N . ASP A 1 87 ? 1.735 -0.526 11.070 1.00 94.50 87 ASP A N 1
ATOM 671 C CA . ASP A 1 87 ? 1.439 -1.785 11.718 1.00 94.50 87 ASP A CA 1
ATOM 672 C C . ASP A 1 87 ? 0.613 -2.675 10.779 1.00 94.50 87 ASP A C 1
ATOM 674 O O . ASP A 1 87 ? -0.472 -2.274 10.344 1.00 94.50 87 ASP A O 1
ATOM 678 N N . GLY A 1 88 ? 1.128 -3.860 10.449 1.00 93.75 88 GLY A N 1
ATOM 679 C CA . GLY A 1 88 ? 0.449 -4.810 9.571 1.00 93.75 88 GLY A CA 1
ATOM 680 C C . GLY A 1 88 ? -0.904 -5.271 10.118 1.00 93.75 88 GLY A C 1
ATOM 681 O O . GLY A 1 88 ? -1.861 -5.371 9.350 1.00 93.75 88 GLY A O 1
ATOM 682 N N . ASP A 1 89 ? -1.034 -5.460 11.435 1.00 94.81 89 ASP A N 1
ATOM 683 C CA . ASP A 1 89 ? -2.290 -5.895 12.061 1.00 94.81 89 ASP A CA 1
ATOM 684 C C . ASP A 1 89 ? -3.330 -4.774 12.055 1.00 94.81 89 ASP A C 1
ATOM 686 O O . ASP A 1 89 ? -4.518 -5.006 11.798 1.00 94.81 89 ASP A O 1
ATOM 690 N N . TYR A 1 90 ? -2.888 -3.535 12.291 1.00 94.38 90 TYR A N 1
ATOM 691 C CA . TYR A 1 90 ? -3.743 -2.359 12.134 1.00 94.38 90 TYR A CA 1
ATOM 692 C C . TYR A 1 90 ? -4.288 -2.276 10.707 1.00 94.38 90 TYR A C 1
ATOM 694 O O . TYR A 1 90 ? -5.503 -2.169 10.519 1.00 94.38 90 TYR A O 1
ATOM 702 N N . MET A 1 91 ? -3.416 -2.401 9.702 1.00 96.31 91 MET A N 1
ATOM 703 C CA . MET A 1 91 ? -3.841 -2.328 8.308 1.00 96.31 91 MET A CA 1
ATOM 704 C C . MET A 1 91 ? -4.760 -3.494 7.923 1.00 96.31 91 MET A C 1
ATOM 706 O O . MET A 1 91 ? -5.773 -3.284 7.256 1.00 96.31 91 MET A O 1
ATOM 710 N N . HIS A 1 92 ? -4.466 -4.710 8.383 1.00 96.56 92 HIS A N 1
ATOM 711 C CA . HIS A 1 92 ? -5.316 -5.879 8.166 1.00 96.56 92 HIS A CA 1
ATOM 712 C C . HIS A 1 92 ? -6.737 -5.655 8.715 1.00 96.56 92 HIS A C 1
ATOM 714 O O . HIS A 1 92 ? -7.731 -5.973 8.055 1.00 96.56 92 HIS A O 1
ATOM 720 N N . ASN A 1 93 ? -6.861 -5.055 9.902 1.00 96.75 93 ASN A N 1
ATOM 721 C CA . ASN A 1 93 ? -8.160 -4.735 10.495 1.00 96.75 93 ASN A CA 1
ATOM 722 C C . ASN A 1 93 ? -8.896 -3.615 9.745 1.00 96.75 93 ASN A C 1
ATOM 724 O O . ASN A 1 93 ? -10.105 -3.737 9.529 1.00 96.75 93 ASN A O 1
ATOM 728 N N . LEU A 1 94 ? -8.185 -2.582 9.282 1.00 97.50 94 LEU A N 1
ATOM 729 C CA . LEU A 1 94 ? -8.772 -1.552 8.419 1.00 97.50 94 LEU A CA 1
ATOM 730 C C . LEU A 1 94 ? -9.292 -2.144 7.103 1.00 97.50 94 LEU A C 1
ATOM 732 O O . LEU A 1 94 ? -10.404 -1.825 6.688 1.00 97.50 94 LEU A O 1
ATOM 736 N N . CYS A 1 95 ? -8.544 -3.053 6.473 1.00 97.81 95 CYS A N 1
ATOM 737 C CA . CYS A 1 95 ? -8.984 -3.720 5.248 1.00 97.81 95 CYS A CA 1
ATOM 738 C C . CYS A 1 95 ? -10.265 -4.524 5.452 1.00 97.81 95 CYS A C 1
ATOM 740 O O . CYS A 1 95 ? -11.191 -4.393 4.649 1.00 97.81 95 CYS A O 1
ATOM 742 N N . LYS A 1 96 ? -10.369 -5.268 6.559 1.00 97.62 96 LYS A N 1
ATOM 743 C CA . LYS A 1 96 ? -11.601 -5.986 6.917 1.00 97.62 96 LYS A CA 1
ATOM 744 C C . LYS A 1 96 ? -12.784 -5.039 7.099 1.00 97.62 96 LYS A C 1
ATOM 746 O O . LYS A 1 96 ? -13.845 -5.290 6.533 1.00 97.62 96 LYS A O 1
ATOM 751 N N . ALA A 1 97 ? -12.597 -3.924 7.806 1.00 97.25 97 ALA A N 1
ATOM 752 C CA . ALA A 1 97 ? -13.636 -2.901 7.964 1.00 97.25 97 ALA A CA 1
ATOM 753 C C . ALA A 1 97 ? -14.029 -2.240 6.624 1.00 97.25 97 ALA A C 1
ATOM 755 O O . ALA A 1 97 ? -15.190 -1.894 6.400 1.00 97.25 97 ALA A O 1
ATOM 756 N N . ALA A 1 98 ? -13.082 -2.121 5.691 1.00 97.19 98 ALA A N 1
ATOM 757 C CA . ALA A 1 98 ? -13.316 -1.609 4.346 1.00 97.19 98 ALA A CA 1
ATOM 758 C C . ALA A 1 98 ? -13.970 -2.631 3.390 1.00 97.19 98 ALA A C 1
ATOM 760 O O . ALA A 1 98 ? -14.318 -2.257 2.268 1.00 97.19 98 ALA A O 1
ATOM 761 N N . GLY A 1 99 ? -14.178 -3.883 3.817 1.00 96.69 99 GLY A N 1
ATOM 762 C CA . GLY A 1 99 ? -14.791 -4.950 3.016 1.00 96.69 99 GLY A CA 1
ATOM 763 C C . GLY A 1 99 ? -13.800 -5.795 2.205 1.00 96.69 99 GLY A C 1
ATOM 764 O O . GLY A 1 99 ? -14.218 -6.560 1.337 1.00 96.69 99 GLY A O 1
ATOM 765 N N . ALA A 1 100 ? -12.497 -5.672 2.462 1.00 97.12 100 ALA A N 1
ATOM 766 C CA . ALA A 1 100 ? -11.464 -6.528 1.888 1.00 97.12 100 ALA A CA 1
ATOM 767 C C . ALA A 1 100 ? -11.046 -7.630 2.882 1.00 97.12 100 ALA A C 1
ATOM 769 O O . ALA A 1 100 ? -10.940 -7.373 4.078 1.00 97.12 100 ALA A O 1
ATOM 770 N N . PRO A 1 101 ? -10.779 -8.862 2.424 1.00 95.44 101 PRO A N 1
ATOM 771 C CA . PRO A 1 101 ? -10.505 -9.985 3.323 1.00 95.44 101 PRO A CA 1
ATOM 772 C C . PRO A 1 101 ? -9.124 -9.957 3.990 1.00 95.44 101 PRO A C 1
ATOM 774 O O . PRO A 1 101 ? -8.937 -10.638 4.996 1.00 95.44 101 PRO A O 1
ATOM 777 N N . ASP A 1 102 ? -8.146 -9.251 3.417 1.00 96.81 102 ASP A N 1
ATOM 778 C CA . ASP A 1 102 ? -6.767 -9.256 3.912 1.00 96.81 102 ASP A CA 1
ATOM 779 C C . ASP A 1 102 ? -5.988 -8.006 3.452 1.00 96.81 102 ASP A C 1
ATOM 781 O O . ASP A 1 102 ? -6.474 -7.220 2.627 1.00 96.81 102 ASP A O 1
ATOM 785 N N . SER A 1 103 ? -4.765 -7.847 3.955 1.00 96.75 103 SER A N 1
ATOM 786 C CA . SER A 1 103 ? -3.806 -6.805 3.579 1.00 96.75 103 SER A CA 1
ATOM 787 C C . SER A 1 103 ? -2.490 -7.400 3.074 1.00 96.75 103 SER A C 1
ATOM 789 O O . SER A 1 103 ? -2.096 -8.497 3.461 1.00 96.75 103 SER A O 1
ATOM 791 N N . ALA A 1 104 ? -1.777 -6.654 2.237 1.00 96.25 104 ALA A N 1
ATOM 792 C CA . ALA A 1 104 ? -0.404 -6.940 1.844 1.00 96.25 104 ALA A CA 1
ATOM 793 C C . ALA A 1 104 ? 0.482 -5.754 2.215 1.00 96.25 104 ALA A C 1
ATOM 795 O O . ALA A 1 104 ? 0.154 -4.614 1.886 1.00 96.25 104 ALA A O 1
ATOM 796 N N . CYS A 1 105 ? 1.605 -6.037 2.869 1.00 95.62 105 CYS A N 1
ATOM 797 C CA . CYS A 1 105 ? 2.571 -5.037 3.293 1.00 95.62 105 CYS A CA 1
ATOM 798 C C . CYS A 1 105 ? 3.977 -5.397 2.816 1.00 95.62 105 CYS A C 1
ATOM 800 O O . CYS A 1 105 ? 4.300 -6.575 2.645 1.00 95.62 105 CYS A O 1
ATOM 802 N N . PHE A 1 106 ? 4.812 -4.385 2.605 1.00 94.81 106 PHE A N 1
ATOM 803 C CA . PHE A 1 106 ? 6.212 -4.566 2.243 1.00 94.81 106 PHE A CA 1
ATOM 804 C C . PHE A 1 106 ? 7.085 -3.428 2.778 1.00 94.81 106 PHE A C 1
ATOM 806 O O . PHE A 1 106 ? 6.609 -2.351 3.147 1.00 94.81 106 PHE A O 1
ATOM 813 N N . ASN A 1 107 ? 8.387 -3.696 2.819 1.00 93.25 107 ASN A N 1
ATOM 814 C CA . ASN A 1 107 ? 9.412 -2.713 3.134 1.00 93.25 107 ASN A CA 1
ATOM 815 C C . ASN A 1 107 ? 10.153 -2.317 1.865 1.00 93.25 107 ASN A C 1
ATOM 817 O O . ASN A 1 107 ? 10.436 -3.159 1.012 1.00 93.25 107 ASN A O 1
ATOM 821 N N . CYS A 1 108 ? 10.451 -1.030 1.772 1.00 92.81 108 CYS A N 1
ATOM 822 C CA . CYS A 1 108 ? 11.264 -0.469 0.713 1.00 92.81 108 CYS A CA 1
ATOM 823 C C . CYS A 1 108 ? 11.985 0.770 1.236 1.00 92.81 108 CYS A C 1
ATOM 825 O O . CYS A 1 108 ? 11.318 1.732 1.620 1.00 92.81 108 CYS A O 1
ATOM 827 N N . ASP A 1 109 ? 13.310 0.703 1.337 1.00 89.94 109 ASP A N 1
ATOM 828 C CA . ASP A 1 109 ? 14.136 1.794 1.869 1.00 89.94 109 ASP A CA 1
ATOM 829 C C . ASP A 1 109 ? 14.417 2.852 0.793 1.00 89.94 109 ASP A C 1
ATOM 831 O O . ASP A 1 109 ? 14.403 4.048 1.075 1.00 89.94 109 ASP A O 1
ATOM 835 N N . PHE A 1 110 ? 14.588 2.406 -0.455 1.00 89.94 110 PHE A N 1
ATOM 836 C CA . PHE A 1 110 ? 14.834 3.248 -1.619 1.00 89.94 110 PHE A CA 1
ATOM 837 C C . PHE A 1 110 ? 13.976 2.779 -2.788 1.00 89.94 110 PHE A C 1
ATOM 839 O O . PHE A 1 110 ? 13.832 1.580 -3.021 1.00 89.94 110 PHE A O 1
ATOM 846 N N . TYR A 1 111 ? 13.411 3.715 -3.541 1.00 92.94 111 TYR A N 1
ATOM 847 C CA . TYR A 1 111 ? 12.641 3.413 -4.739 1.00 92.94 111 TYR A CA 1
ATOM 848 C C . TYR A 1 111 ? 13.072 4.311 -5.894 1.00 92.94 111 TYR A C 1
ATOM 850 O O . TYR A 1 111 ? 13.666 5.371 -5.693 1.00 92.94 111 TYR A O 1
ATOM 858 N N . GLN A 1 112 ? 12.778 3.857 -7.105 1.00 93.94 112 GLN A N 1
ATOM 859 C CA . GLN A 1 112 ? 12.971 4.599 -8.338 1.00 93.94 112 GLN A CA 1
ATOM 860 C C . GLN A 1 112 ? 11.621 4.754 -9.029 1.00 93.94 112 GLN A C 1
ATOM 862 O O . GLN A 1 112 ? 10.857 3.794 -9.113 1.00 93.94 112 GLN A O 1
ATOM 867 N N . GLU A 1 113 ? 11.358 5.951 -9.529 1.00 94.25 113 GLU A N 1
ATOM 868 C CA . GLU A 1 113 ? 10.219 6.235 -10.396 1.00 94.25 113 GLU A CA 1
ATOM 869 C C . GLU A 1 113 ? 10.682 6.137 -11.853 1.00 94.25 113 GLU A C 1
ATOM 871 O O . GLU A 1 113 ? 11.791 6.574 -12.184 1.00 94.25 113 GLU A O 1
ATOM 876 N N . ASP A 1 114 ? 9.870 5.523 -12.706 1.00 91.00 114 ASP A N 1
ATOM 877 C CA . ASP A 1 114 ? 10.079 5.525 -14.151 1.00 91.00 114 ASP A CA 1
ATOM 878 C C . ASP A 1 114 ? 9.289 6.652 -14.841 1.00 91.00 114 ASP A C 1
ATOM 880 O O . ASP A 1 114 ? 8.493 7.362 -14.222 1.00 91.00 114 ASP A O 1
ATOM 884 N N . GLU A 1 115 ? 9.526 6.830 -16.143 1.00 87.12 115 GLU A N 1
ATOM 885 C CA . GLU A 1 115 ? 8.871 7.871 -16.949 1.00 87.12 115 GLU A CA 1
ATOM 886 C C . GLU A 1 115 ? 7.362 7.626 -17.148 1.00 87.12 115 GLU A C 1
ATOM 888 O O . GLU A 1 115 ? 6.622 8.568 -17.436 1.00 87.12 115 GLU A O 1
ATOM 893 N N . ASP A 1 116 ? 6.894 6.392 -16.942 1.00 86.88 116 ASP A N 1
ATOM 894 C CA . ASP A 1 116 ? 5.496 5.975 -17.090 1.00 86.88 116 ASP A CA 1
ATOM 895 C C . ASP A 1 116 ? 4.698 6.103 -15.770 1.00 86.88 116 ASP A C 1
ATOM 897 O O . ASP A 1 116 ? 3.509 5.769 -15.715 1.00 86.88 116 ASP A O 1
ATOM 901 N N . GLY A 1 117 ? 5.329 6.593 -14.695 1.00 89.62 117 GLY A N 1
ATOM 902 C CA . GLY A 1 117 ? 4.732 6.744 -13.363 1.00 89.62 117 GLY A CA 1
ATOM 903 C C . GLY A 1 117 ? 4.740 5.463 -12.518 1.00 89.62 117 GLY A C 1
ATOM 904 O O . GLY A 1 117 ? 4.119 5.402 -11.454 1.00 89.62 117 GLY A O 1
ATOM 905 N N . GLY A 1 118 ? 5.430 4.426 -12.971 1.00 94.00 118 GLY A N 1
ATOM 906 C CA . GLY A 1 118 ? 5.682 3.210 -12.221 1.00 94.00 118 GLY A CA 1
ATOM 907 C C . GLY A 1 118 ? 6.779 3.399 -11.172 1.00 94.00 118 GLY A C 1
ATOM 908 O O . GLY A 1 118 ? 7.807 4.028 -11.410 1.00 94.00 118 GLY A O 1
ATOM 909 N N . ILE A 1 119 ? 6.574 2.822 -9.992 1.00 96.00 119 ILE A N 1
ATOM 910 C CA . ILE A 1 119 ? 7.511 2.879 -8.869 1.00 96.00 119 ILE A CA 1
ATOM 911 C C . ILE A 1 119 ? 8.090 1.491 -8.632 1.00 96.00 119 ILE A C 1
ATOM 913 O O . ILE A 1 119 ? 7.367 0.540 -8.317 1.00 96.00 119 ILE A O 1
ATOM 917 N N . LEU A 1 120 ? 9.410 1.373 -8.744 1.00 94.81 120 LEU A N 1
ATOM 918 C CA . LEU A 1 120 ? 10.144 0.148 -8.463 1.00 94.81 120 LEU A CA 1
ATOM 919 C C . LEU A 1 120 ? 10.894 0.272 -7.139 1.00 94.81 120 LEU A C 1
ATOM 921 O O . LEU A 1 120 ? 11.675 1.199 -6.928 1.00 94.81 120 LEU A O 1
ATOM 925 N N . CYS A 1 121 ? 10.693 -0.704 -6.259 1.00 93.25 121 CYS A N 1
ATOM 926 C CA . CYS A 1 121 ? 11.488 -0.796 -5.048 1.00 93.25 121 CYS A CA 1
ATOM 927 C C . CYS A 1 121 ? 12.900 -1.318 -5.346 1.00 93.25 121 CYS A C 1
ATOM 929 O O . CYS A 1 121 ? 13.053 -2.354 -5.995 1.00 93.25 121 CYS A O 1
ATOM 931 N N . GLN A 1 122 ? 13.914 -0.624 -4.834 1.00 88.38 122 GLN A N 1
ATOM 932 C CA . GLN A 1 122 ? 15.326 -0.942 -5.029 1.00 88.38 122 GLN A CA 1
ATOM 933 C C . GLN A 1 122 ? 15.939 -1.575 -3.773 1.00 88.38 122 GLN A C 1
ATOM 935 O O . GLN A 1 122 ? 15.403 -1.453 -2.669 1.00 88.38 122 GLN A O 1
ATOM 940 N N . ARG A 1 123 ? 17.051 -2.293 -3.969 1.00 74.88 123 ARG A N 1
ATOM 941 C CA . ARG A 1 123 ? 17.890 -2.817 -2.879 1.00 74.88 123 ARG A CA 1
ATOM 942 C C . ARG A 1 123 ? 18.842 -1.767 -2.344 1.00 74.88 123 ARG A C 1
ATOM 944 O O . ARG A 1 123 ? 19.337 -0.969 -3.167 1.00 74.88 123 ARG A O 1
#

Foldseek 3Di:
DDDDDDDPDDDPPPPPPPPQDWFFKKAFAQDVVHAGPQQLRVVCCVVVVVFKDKPFDPQAKEPAVDPQGHPYIGIIIGGPPSVGTDGQVVVQVSSVVSVGNGMTGGYAPDWDADPNRYIYGDD

pLDDT: mean 86.95, std 16.46, range [37.0, 98.31]

Organism: Leptosphaeria maculans (strain JN3 / isolate v23.1.3 / race Av1-4-5-6-7-8) (NCBI:txid985895)

Sequence (123 aa):
MYLSAKLLSSLFLLWRLGAADKHHYCACVTRKGGPINVPATLKINRECSNALVLAQDNGQYWYGGHTPGPRHAGIFLSLPDKSKRLDGDYMHNLCKAAGAPDSACFNCDFYQEDEDGGILCQR

Radius of gyration: 19.97 Å; chains: 1; bounding box: 33×53×70 Å